Protein AF-A0A6L5F7S0-F1 (afdb_monomer_lite)

Sequence (89 aa):
METVLVEAEAGVARLRLLQTAALRTASQRQIPTADGCKSLSEWAASRLDVSSDTAKVLSRLARTDLIAEDGDSTDRIVATSRLATSGAT

Structure (mmCIF, N/CA/C/O backbone):
data_AF-A0A6L5F7S0-F1
#
_entry.id   AF-A0A6L5F7S0-F1
#
loop_
_atom_site.group_PDB
_atom_site.id
_atom_site.type_symbol
_atom_site.label_atom_id
_atom_site.label_alt_id
_atom_site.label_comp_id
_atom_site.label_asym_id
_atom_site.label_entity_id
_atom_site.label_seq_id
_atom_site.pdbx_PDB_ins_code
_atom_site.Cartn_x
_atom_site.Cartn_y
_atom_site.Cartn_z
_atom_site.occupancy
_atom_site.B_iso_or_equiv
_atom_site.auth_seq_id
_atom_site.auth_comp_id
_atom_site.auth_asym_id
_atom_site.auth_atom_id
_atom_site.pdbx_PDB_model_num
ATOM 1 N N . MET A 1 1 ? -22.730 -6.429 16.455 1.00 76.50 1 MET A N 1
ATOM 2 C CA . MET A 1 1 ? -22.305 -5.242 15.677 1.00 76.50 1 MET A CA 1
ATOM 3 C C . MET A 1 1 ? -20.793 -5.094 15.712 1.00 76.50 1 MET A C 1
ATOM 5 O O . MET A 1 1 ? -20.194 -5.071 14.652 1.00 76.50 1 MET A O 1
ATOM 9 N N . GLU A 1 2 ? -20.176 -5.113 16.894 1.00 92.56 2 GLU A N 1
ATOM 10 C CA . GLU A 1 2 ? -18.712 -5.135 17.051 1.00 92.56 2 GLU A CA 1
ATOM 11 C C . GLU A 1 2 ? -18.027 -6.267 16.265 1.00 92.56 2 GLU A C 1
ATOM 13 O O . GLU A 1 2 ? -17.123 -5.997 15.487 1.00 92.56 2 GLU A O 1
ATOM 18 N N . THR A 1 3 ? -18.524 -7.506 16.354 1.00 91.56 3 THR A N 1
ATOM 19 C CA . THR A 1 3 ? -17.972 -8.653 15.603 1.00 91.56 3 THR A CA 1
ATOM 20 C C . THR A 1 3 ? -17.967 -8.432 14.088 1.00 91.56 3 THR A C 1
ATOM 22 O O . THR A 1 3 ? -16.976 -8.716 13.430 1.00 91.56 3 THR A O 1
ATOM 25 N N . VAL A 1 4 ? -19.038 -7.844 13.542 1.00 92.50 4 VAL A N 1
ATOM 26 C CA . VAL A 1 4 ? -19.151 -7.544 12.104 1.00 92.50 4 VAL A CA 1
ATOM 27 C C . VAL A 1 4 ? -18.125 -6.488 11.686 1.00 92.50 4 VAL A C 1
ATOM 29 O O . VAL A 1 4 ? -17.514 -6.610 10.629 1.00 92.50 4 VAL A O 1
ATOM 32 N N . LEU A 1 5 ? -17.901 -5.467 12.520 1.00 88.00 5 LEU A N 1
ATOM 33 C CA . LEU A 1 5 ? -16.880 -4.448 12.263 1.00 88.00 5 LEU A CA 1
ATOM 34 C C . LEU A 1 5 ? -15.467 -5.045 12.323 1.00 88.00 5 LEU A C 1
ATOM 36 O O . LEU A 1 5 ? -14.642 -4.742 11.468 1.00 88.00 5 LEU A O 1
ATOM 40 N N . VAL A 1 6 ? -15.200 -5.935 13.282 1.00 90.56 6 VAL A N 1
ATOM 41 C CA . VAL A 1 6 ? -13.907 -6.630 13.400 1.00 90.56 6 VAL A CA 1
ATOM 42 C C . VAL A 1 6 ? -13.624 -7.502 12.174 1.00 90.56 6 VAL A C 1
ATOM 44 O O . VAL A 1 6 ? -12.508 -7.479 11.652 1.00 90.56 6 VAL A O 1
ATOM 47 N N . GLU A 1 7 ? -14.620 -8.240 11.688 1.00 90.00 7 GLU A N 1
ATOM 48 C CA . GLU A 1 7 ? -14.494 -9.063 10.480 1.00 90.00 7 GLU A CA 1
ATOM 49 C C . GLU A 1 7 ? -14.284 -8.210 9.222 1.00 90.00 7 GLU A C 1
ATOM 51 O O . GLU A 1 7 ? -13.416 -8.521 8.401 1.00 90.00 7 GLU A O 1
ATOM 56 N N . ALA A 1 8 ? -15.023 -7.105 9.088 1.00 90.62 8 ALA A N 1
ATOM 57 C CA . ALA A 1 8 ? -14.853 -6.174 7.977 1.00 90.62 8 ALA A CA 1
ATOM 58 C C . ALA A 1 8 ? -13.437 -5.576 7.955 1.00 90.62 8 ALA A C 1
ATOM 60 O O . ALA A 1 8 ? -12.784 -5.577 6.909 1.00 90.62 8 ALA A O 1
ATOM 61 N N . GLU A 1 9 ? -12.923 -5.145 9.110 1.00 90.81 9 GLU A N 1
ATOM 62 C CA . GLU A 1 9 ? -11.562 -4.615 9.233 1.00 90.81 9 GLU A CA 1
ATOM 63 C C . GLU A 1 9 ? -10.491 -5.667 8.919 1.00 90.81 9 GLU A C 1
ATOM 65 O O . GLU A 1 9 ? -9.499 -5.362 8.255 1.00 90.81 9 GLU A O 1
ATOM 70 N N . ALA A 1 10 ? -10.696 -6.928 9.312 1.00 85.19 10 ALA A N 1
ATOM 71 C CA . ALA A 1 10 ? -9.799 -8.017 8.921 1.00 85.19 10 ALA A CA 1
ATOM 72 C C . ALA A 1 10 ? -9.774 -8.211 7.391 1.00 85.19 10 ALA A C 1
ATOM 74 O O . ALA A 1 10 ? -8.704 -8.381 6.795 1.00 85.19 10 ALA A O 1
ATOM 75 N N . GLY A 1 11 ? -10.936 -8.113 6.737 1.00 87.75 11 GLY A N 1
ATOM 76 C CA . GLY A 1 11 ? -11.046 -8.133 5.278 1.00 87.75 11 GLY A CA 1
ATOM 77 C C . GLY A 1 11 ? -10.304 -6.971 4.612 1.00 87.75 11 GLY A C 1
ATOM 78 O O . GLY A 1 11 ? -9.518 -7.185 3.682 1.00 87.75 11 GLY A O 1
ATOM 79 N N . VAL A 1 12 ? -10.488 -5.749 5.120 1.00 87.62 12 VAL A N 1
ATOM 80 C CA . VAL A 1 12 ? -9.780 -4.550 4.639 1.00 87.62 12 VAL A CA 1
ATOM 81 C C . VAL A 1 12 ? -8.270 -4.710 4.802 1.00 87.62 12 VAL A C 1
ATOM 83 O O . VAL A 1 12 ? -7.527 -4.454 3.852 1.00 87.62 12 VAL A O 1
ATOM 86 N N . ALA A 1 13 ? -7.801 -5.185 5.956 1.00 83.25 13 ALA A N 1
ATOM 87 C CA . ALA A 1 13 ? -6.380 -5.398 6.208 1.00 83.25 13 ALA A CA 1
ATOM 88 C C . ALA A 1 13 ? -5.764 -6.407 5.224 1.00 83.25 13 ALA A C 1
ATOM 90 O O . ALA A 1 13 ? -4.693 -6.153 4.664 1.00 83.25 13 ALA A O 1
ATOM 91 N N . ARG A 1 14 ? -6.469 -7.505 4.926 1.00 83.25 14 ARG A N 1
ATOM 92 C CA . ARG A 1 14 ? -6.024 -8.488 3.928 1.00 83.25 14 ARG A CA 1
ATOM 93 C C . ARG A 1 14 ? -5.930 -7.887 2.523 1.00 83.25 14 ARG A C 1
ATOM 95 O O . ARG A 1 14 ? -4.958 -8.135 1.812 1.00 83.25 14 ARG A O 1
ATOM 102 N N . LEU A 1 15 ? -6.902 -7.069 2.120 1.00 88.81 15 LEU A N 1
ATOM 103 C CA . LEU A 1 15 ? -6.855 -6.369 0.830 1.00 88.81 15 LEU A CA 1
ATOM 104 C C . LEU A 1 15 ? -5.710 -5.348 0.774 1.00 88.81 15 LEU A C 1
ATOM 106 O O . LEU A 1 15 ? -5.025 -5.249 -0.245 1.00 88.81 15 LEU A O 1
ATOM 110 N N . ARG A 1 16 ? -5.450 -4.625 1.870 1.00 87.12 16 ARG A N 1
ATOM 111 C CA . ARG A 1 16 ? -4.318 -3.689 1.976 1.00 87.12 16 ARG A CA 1
ATOM 112 C C . ARG A 1 16 ? -2.975 -4.402 1.865 1.00 87.12 16 ARG A C 1
ATOM 114 O O . ARG A 1 16 ? -2.066 -3.872 1.224 1.00 87.12 16 ARG A O 1
ATOM 121 N N . LEU A 1 17 ? -2.856 -5.612 2.409 1.00 82.69 17 LEU A N 1
ATOM 122 C CA . LEU A 1 17 ? -1.668 -6.442 2.221 1.00 82.69 17 LEU A CA 1
ATOM 123 C C . LEU A 1 17 ? -1.441 -6.774 0.742 1.00 82.69 17 LEU A C 1
ATOM 125 O O . LEU A 1 17 ? -0.356 -6.520 0.222 1.00 82.69 17 LEU A O 1
ATOM 129 N N . LEU A 1 18 ? -2.473 -7.257 0.043 1.00 86.44 18 LEU A N 1
ATOM 130 C CA . LEU A 1 18 ? -2.385 -7.571 -1.389 1.00 86.44 18 LEU A CA 1
ATOM 131 C C . LEU A 1 18 ? -1.988 -6.347 -2.225 1.00 86.44 18 LEU A C 1
ATOM 133 O O . LEU A 1 18 ? -1.103 -6.436 -3.076 1.00 86.44 18 LEU A O 1
ATOM 137 N N . GLN A 1 19 ? -2.591 -5.186 -1.947 1.00 90.75 19 GLN A N 1
ATOM 138 C CA . GLN A 1 19 ? -2.225 -3.925 -2.600 1.00 90.75 19 GLN A CA 1
ATOM 139 C C . GLN A 1 19 ? -0.759 -3.564 -2.359 1.00 90.75 19 GLN A C 1
ATOM 141 O O . GLN A 1 19 ? -0.070 -3.107 -3.270 1.00 90.75 19 GLN A O 1
ATOM 146 N N . THR A 1 20 ? -0.267 -3.787 -1.143 1.00 87.88 20 THR A N 1
ATOM 147 C CA . THR A 1 20 ? 1.111 -3.459 -0.791 1.00 87.88 20 THR A CA 1
ATOM 148 C C . THR A 1 20 ? 2.116 -4.404 -1.455 1.00 87.88 20 THR A C 1
ATOM 150 O O . THR A 1 20 ? 3.130 -3.937 -1.976 1.00 87.88 20 THR A O 1
ATOM 153 N N . ALA A 1 21 ? 1.821 -5.705 -1.516 1.00 86.38 21 ALA A N 1
ATOM 154 C CA . ALA A 1 21 ? 2.632 -6.675 -2.254 1.00 86.38 21 ALA A CA 1
ATOM 155 C C . ALA A 1 21 ? 2.702 -6.321 -3.752 1.00 86.38 21 ALA A C 1
ATOM 157 O O . ALA A 1 21 ? 3.790 -6.249 -4.326 1.00 86.38 21 ALA A O 1
ATOM 158 N N . ALA A 1 22 ? 1.563 -5.982 -4.364 1.00 88.19 22 ALA A N 1
ATOM 159 C CA . ALA A 1 22 ? 1.518 -5.535 -5.756 1.00 88.19 22 ALA A CA 1
ATOM 160 C C . ALA A 1 22 ? 2.326 -4.242 -5.985 1.00 88.19 22 ALA A C 1
ATOM 162 O O . ALA A 1 22 ? 3.066 -4.133 -6.965 1.00 88.19 22 ALA A O 1
ATOM 163 N N . LEU A 1 23 ? 2.240 -3.273 -5.064 1.00 91.00 23 LEU A N 1
ATOM 164 C CA . LEU A 1 23 ? 3.025 -2.035 -5.124 1.00 91.00 23 LEU A CA 1
ATOM 165 C C . LEU A 1 23 ? 4.527 -2.280 -4.971 1.00 91.00 23 LEU A C 1
ATOM 167 O O . LEU A 1 23 ? 5.318 -1.617 -5.643 1.00 91.00 23 LEU A O 1
ATOM 171 N N . ARG A 1 24 ? 4.934 -3.239 -4.135 1.00 89.38 24 ARG A N 1
ATOM 172 C CA . ARG A 1 24 ? 6.334 -3.665 -4.016 1.00 89.38 24 ARG A CA 1
ATOM 173 C C . ARG A 1 24 ? 6.843 -4.202 -5.353 1.00 89.38 24 ARG A C 1
ATOM 175 O O . ARG A 1 24 ? 7.877 -3.733 -5.829 1.00 89.38 24 ARG A O 1
ATOM 182 N N . THR A 1 25 ? 6.089 -5.085 -6.009 1.00 88.88 25 THR A N 1
ATOM 183 C CA . THR A 1 25 ? 6.436 -5.579 -7.351 1.00 88.88 25 THR A CA 1
ATOM 184 C C . THR A 1 25 ? 6.503 -4.446 -8.379 1.00 88.88 25 THR A C 1
ATOM 186 O O . THR A 1 25 ? 7.453 -4.379 -9.161 1.00 88.88 25 THR A O 1
ATOM 189 N N . ALA A 1 26 ? 5.538 -3.520 -8.369 1.00 89.00 26 ALA A N 1
ATOM 190 C CA . ALA A 1 26 ? 5.536 -2.365 -9.268 1.00 89.00 26 ALA A CA 1
ATOM 191 C C . ALA A 1 26 ? 6.758 -1.457 -9.047 1.00 89.00 26 ALA A C 1
ATOM 193 O O . ALA A 1 26 ? 7.378 -1.001 -10.009 1.00 89.00 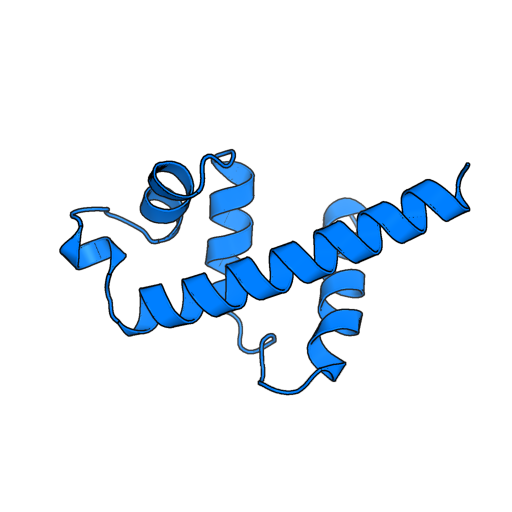26 ALA A O 1
ATOM 194 N N . SER A 1 27 ? 7.140 -1.245 -7.786 1.00 90.19 27 SER A N 1
ATOM 195 C CA . SER A 1 27 ? 8.325 -0.477 -7.405 1.00 90.19 27 SER A CA 1
ATOM 196 C C . SER A 1 27 ? 9.619 -1.151 -7.859 1.00 90.19 27 SER A C 1
ATOM 198 O O . SER A 1 27 ? 10.484 -0.477 -8.411 1.00 90.19 27 SER A O 1
ATOM 200 N N . GLN A 1 28 ? 9.759 -2.465 -7.659 1.00 89.12 28 GLN A N 1
ATOM 201 C CA . GLN A 1 28 ? 10.935 -3.235 -8.092 1.00 89.12 28 GLN A CA 1
ATOM 202 C C . GLN A 1 28 ? 11.107 -3.207 -9.615 1.00 89.12 28 GLN A C 1
ATOM 204 O O . GLN A 1 28 ? 12.226 -3.140 -10.116 1.00 89.12 28 GLN A O 1
ATOM 209 N N . ARG A 1 29 ? 9.990 -3.197 -10.350 1.00 91.25 29 ARG A N 1
ATOM 210 C CA . ARG A 1 29 ? 9.955 -3.054 -11.812 1.00 91.25 29 ARG A CA 1
ATOM 211 C C . ARG A 1 29 ? 10.048 -1.603 -12.296 1.00 91.25 29 ARG A C 1
ATOM 213 O O . ARG A 1 29 ? 9.976 -1.374 -13.496 1.00 91.25 29 ARG A O 1
ATOM 220 N N . GLN A 1 30 ? 10.178 -0.635 -11.385 1.00 88.44 30 GLN A N 1
ATOM 221 C CA . GLN A 1 30 ? 10.267 0.799 -11.684 1.00 88.44 30 GLN A CA 1
ATOM 222 C C . GLN A 1 30 ? 9.091 1.347 -12.521 1.00 88.44 30 GLN A C 1
ATOM 224 O O . GLN A 1 30 ? 9.238 2.347 -13.223 1.00 88.44 30 GLN A O 1
ATOM 229 N N . ILE A 1 31 ? 7.903 0.736 -12.409 1.00 92.50 31 ILE A N 1
ATOM 230 C CA . ILE A 1 31 ? 6.690 1.160 -13.135 1.00 92.50 31 ILE A CA 1
ATOM 231 C C . ILE A 1 31 ? 6.345 2.638 -12.878 1.00 92.50 31 ILE A C 1
ATOM 233 O O . ILE A 1 31 ? 6.081 3.343 -13.849 1.00 92.50 31 ILE A O 1
ATOM 237 N N . PRO A 1 32 ? 6.400 3.161 -11.632 1.00 90.75 32 PRO A N 1
ATOM 238 C CA . PRO A 1 32 ? 6.110 4.574 -11.384 1.00 90.75 32 PRO A CA 1
ATOM 239 C C . PRO A 1 32 ? 6.979 5.530 -12.200 1.00 90.75 32 PRO A C 1
ATOM 241 O O . PRO A 1 32 ? 6.468 6.496 -12.760 1.00 90.75 32 PRO A O 1
ATOM 244 N N . THR A 1 33 ? 8.280 5.244 -12.290 1.00 89.44 33 THR A N 1
ATOM 245 C CA . THR A 1 33 ? 9.233 6.065 -13.041 1.00 89.44 33 THR A CA 1
ATOM 246 C C . THR A 1 33 ? 8.955 5.988 -14.539 1.00 89.44 33 THR A C 1
ATOM 248 O O . THR A 1 33 ? 8.998 7.013 -15.216 1.00 89.44 33 THR A O 1
ATOM 251 N N . ALA A 1 34 ? 8.624 4.797 -15.052 1.00 91.38 34 ALA A N 1
ATOM 252 C CA . ALA A 1 34 ? 8.243 4.604 -16.452 1.00 91.38 34 ALA A CA 1
ATOM 253 C C . ALA A 1 34 ? 6.962 5.376 -16.822 1.00 91.38 34 ALA A C 1
ATOM 255 O O . ALA A 1 34 ? 6.867 5.925 -17.916 1.00 91.38 34 ALA A O 1
ATOM 256 N N . ASP A 1 35 ? 6.022 5.482 -15.883 1.00 89.62 35 ASP A N 1
ATOM 257 C CA . ASP A 1 35 ? 4.785 6.257 -16.021 1.00 89.62 35 ASP A CA 1
ATOM 258 C C . ASP A 1 35 ? 4.970 7.767 -15.745 1.00 89.62 35 ASP A C 1
ATOM 260 O O . ASP A 1 35 ? 3.991 8.513 -15.700 1.00 89.62 35 ASP A O 1
ATOM 264 N N . GLY A 1 36 ? 6.204 8.241 -15.525 1.00 91.81 36 GLY A N 1
ATOM 265 C CA . GLY A 1 36 ? 6.510 9.658 -15.292 1.00 91.81 36 GLY A CA 1
ATOM 266 C C . GLY A 1 36 ? 6.104 10.192 -13.912 1.00 91.81 36 GLY A C 1
ATOM 267 O O . GLY A 1 36 ? 6.158 11.401 -13.679 1.00 91.81 36 GLY A O 1
ATOM 268 N N . CYS A 1 37 ? 5.717 9.319 -12.982 1.00 92.19 37 CYS A N 1
ATOM 269 C CA . CYS A 1 37 ? 5.424 9.696 -11.601 1.00 92.19 37 CYS A CA 1
ATOM 270 C C . CYS A 1 37 ? 6.730 9.885 -10.810 1.00 92.19 37 CYS A C 1
ATOM 272 O O . CYS A 1 37 ? 7.668 9.096 -10.934 1.00 92.19 37 CYS A O 1
ATOM 274 N N . LYS A 1 38 ? 6.788 10.892 -9.930 1.00 91.25 38 LYS A N 1
ATOM 275 C CA . LYS A 1 38 ? 7.984 11.210 -9.122 1.00 91.25 38 LYS A CA 1
ATOM 276 C C . LYS A 1 38 ? 8.160 10.265 -7.937 1.00 91.25 38 LYS A C 1
ATOM 278 O O . LYS A 1 38 ? 9.236 10.193 -7.348 1.00 91.25 38 LYS A O 1
ATOM 283 N N . SER A 1 39 ? 7.093 9.576 -7.534 1.00 93.69 39 SER A N 1
ATOM 284 C CA . SER A 1 39 ? 7.118 8.632 -6.419 1.00 93.69 39 SER A CA 1
ATOM 285 C C . SER A 1 39 ? 6.080 7.522 -6.573 1.00 93.69 39 SER A C 1
ATOM 287 O O . SER A 1 39 ? 5.042 7.704 -7.206 1.00 93.69 39 SER A O 1
ATOM 289 N N . LEU A 1 40 ? 6.321 6.392 -5.900 1.00 94.25 40 LEU A N 1
ATOM 290 C CA . LEU A 1 40 ? 5.355 5.291 -5.803 1.00 94.25 40 LEU A CA 1
ATOM 291 C C . LEU A 1 40 ? 4.020 5.739 -5.182 1.00 94.25 40 LEU A C 1
ATOM 293 O O . LEU A 1 40 ? 2.973 5.253 -5.589 1.00 94.25 40 LEU A O 1
ATOM 297 N N . SER A 1 41 ? 4.039 6.696 -4.247 1.00 95.12 41 SER A N 1
ATOM 298 C CA . SER A 1 41 ? 2.824 7.234 -3.619 1.00 95.12 41 SER A CA 1
ATOM 299 C C . SER A 1 41 ? 2.002 8.104 -4.559 1.00 95.12 41 SER A C 1
ATOM 301 O O . SER A 1 41 ? 0.780 8.044 -4.523 1.00 95.12 41 SER A O 1
ATOM 303 N N . GLU A 1 42 ? 2.654 8.893 -5.412 1.00 95.12 42 GLU A N 1
ATOM 304 C CA . GLU A 1 42 ? 1.967 9.670 -6.449 1.00 95.12 42 GLU A CA 1
ATOM 305 C C . GLU A 1 42 ? 1.339 8.735 -7.487 1.00 95.12 42 GLU A C 1
ATOM 307 O O . GLU A 1 42 ? 0.157 8.857 -7.805 1.00 95.12 42 GLU A O 1
ATOM 312 N N . TRP A 1 43 ? 2.099 7.726 -7.921 1.00 96.06 43 TRP A N 1
ATOM 313 C CA . TRP A 1 43 ? 1.597 6.696 -8.822 1.00 96.06 43 TRP A CA 1
ATOM 314 C C . TRP A 1 43 ? 0.395 5.954 -8.222 1.00 96.06 43 TRP A C 1
ATOM 316 O O . TRP A 1 43 ? -0.654 5.873 -8.858 1.00 96.06 43 TRP A O 1
ATOM 326 N N . ALA A 1 44 ? 0.497 5.494 -6.971 1.00 94.62 44 ALA A N 1
ATOM 327 C CA . ALA A 1 44 ? -0.574 4.776 -6.282 1.00 94.62 44 ALA A CA 1
ATOM 328 C C . ALA A 1 44 ? -1.839 5.629 -6.105 1.00 94.62 44 ALA A C 1
ATOM 330 O O . ALA A 1 44 ? -2.933 5.129 -6.350 1.00 94.62 44 ALA A O 1
ATOM 331 N N . ALA A 1 45 ? -1.706 6.906 -5.731 1.00 95.06 45 ALA A N 1
ATOM 332 C CA . ALA A 1 45 ? -2.851 7.812 -5.633 1.00 95.06 45 ALA A CA 1
ATOM 333 C C . ALA A 1 45 ? -3.548 7.988 -6.993 1.00 95.06 45 ALA A C 1
ATOM 335 O O . ALA A 1 45 ? -4.770 7.924 -7.062 1.00 95.06 45 ALA A O 1
ATOM 336 N N . SER A 1 46 ? -2.778 8.139 -8.078 1.00 93.50 46 SER A N 1
ATOM 337 C CA . SER A 1 46 ? -3.338 8.325 -9.425 1.00 93.50 46 SER A CA 1
ATOM 338 C C . SER A 1 46 ? -3.982 7.066 -10.020 1.00 93.50 46 SER A C 1
ATOM 340 O O . SER A 1 46 ? -4.948 7.178 -10.770 1.00 93.50 46 SER A O 1
ATOM 342 N N . ARG A 1 47 ? -3.453 5.868 -9.722 1.00 92.56 47 ARG A N 1
ATOM 343 C CA . ARG A 1 47 ? -3.880 4.609 -10.363 1.00 92.56 47 ARG A CA 1
ATOM 344 C C . ARG A 1 47 ? -4.858 3.781 -9.543 1.00 92.56 47 ARG A C 1
ATOM 346 O O . ARG A 1 47 ? -5.601 3.002 -10.130 1.00 92.56 47 ARG A O 1
ATOM 353 N N . LEU A 1 48 ? -4.836 3.904 -8.217 1.00 90.12 48 LEU A N 1
ATOM 354 C CA . LEU A 1 48 ? -5.659 3.080 -7.324 1.00 90.12 48 LEU A CA 1
ATOM 355 C C . LEU A 1 48 ? -6.886 3.816 -6.777 1.00 90.12 48 LEU A C 1
ATOM 357 O O . LEU A 1 48 ? -7.633 3.209 -6.017 1.00 90.12 48 LEU A O 1
ATOM 361 N N . ASP A 1 49 ? -7.067 5.093 -7.130 1.00 90.12 49 ASP A N 1
ATOM 362 C CA . ASP A 1 49 ? -8.160 5.946 -6.639 1.00 90.12 49 ASP A CA 1
ATOM 363 C C . ASP A 1 49 ? -8.272 5.934 -5.101 1.00 90.12 49 ASP A C 1
ATOM 365 O O . ASP A 1 49 ? -9.326 5.749 -4.497 1.00 90.12 49 ASP A O 1
ATOM 369 N N . VAL A 1 50 ? -7.121 6.063 -4.438 1.00 89.94 50 VAL A N 1
ATOM 370 C CA . VAL A 1 50 ? -7.032 6.141 -2.977 1.00 89.94 50 VAL A CA 1
ATOM 371 C C . VAL A 1 50 ? -6.587 7.529 -2.549 1.00 89.94 50 VAL A C 1
ATOM 373 O O . VAL A 1 50 ? -5.871 8.226 -3.270 1.00 89.94 50 VAL A O 1
ATOM 376 N N . SER A 1 51 ? -6.947 7.914 -1.323 1.00 93.94 51 SER A N 1
ATOM 377 C CA . SER A 1 51 ? -6.468 9.168 -0.745 1.00 93.94 51 SER A CA 1
ATOM 378 C C . SER A 1 51 ? -4.938 9.229 -0.715 1.00 93.94 51 SER A C 1
ATOM 380 O O . SER A 1 51 ? -4.247 8.210 -0.599 1.00 93.94 51 SER A O 1
ATOM 382 N N . SER A 1 52 ? -4.396 10.447 -0.762 1.00 92.06 52 SER A N 1
ATOM 383 C CA . SER A 1 52 ? -2.948 10.674 -0.725 1.00 92.06 5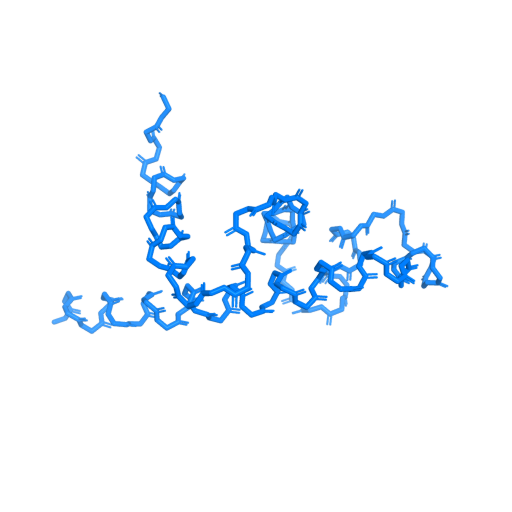2 SER A CA 1
ATOM 384 C C . SER A 1 52 ? -2.291 10.075 0.525 1.00 92.06 52 SER A C 1
ATOM 386 O O . SER A 1 52 ? -1.183 9.544 0.445 1.00 92.06 52 SER A O 1
ATOM 388 N N . ASP A 1 53 ? -2.975 10.089 1.669 1.00 91.81 53 ASP A N 1
ATOM 389 C CA . ASP A 1 53 ? -2.468 9.494 2.906 1.00 91.81 53 ASP A CA 1
ATOM 390 C C . ASP A 1 53 ? -2.462 7.966 2.855 1.00 91.81 53 ASP A C 1
ATOM 392 O O . ASP A 1 53 ? -1.459 7.347 3.219 1.00 91.81 53 ASP A O 1
ATOM 396 N N . THR A 1 54 ? -3.505 7.353 2.290 1.00 89.88 54 THR A N 1
ATOM 397 C CA . THR A 1 54 ? -3.523 5.906 2.033 1.00 89.88 54 THR A CA 1
ATOM 398 C C . THR A 1 54 ? -2.376 5.510 1.103 1.00 89.88 54 THR A C 1
ATOM 400 O O . THR A 1 54 ? -1.647 4.557 1.380 1.00 89.88 54 THR A O 1
ATOM 403 N N . ALA A 1 55 ? -2.159 6.272 0.029 1.00 93.38 55 ALA A N 1
ATOM 404 C CA . ALA A 1 55 ? -1.084 6.017 -0.922 1.00 93.38 55 ALA A CA 1
ATOM 405 C C . ALA A 1 55 ? 0.310 6.106 -0.277 1.00 93.38 55 ALA A C 1
ATOM 407 O O . ALA A 1 55 ? 1.181 5.278 -0.567 1.00 93.38 55 ALA A O 1
ATOM 408 N N . LYS A 1 56 ? 0.532 7.069 0.631 1.00 93.00 56 LYS A N 1
ATOM 409 C CA . LYS A 1 56 ? 1.778 7.176 1.412 1.00 93.00 56 LYS A CA 1
ATOM 410 C C . LYS A 1 56 ? 1.978 5.965 2.319 1.00 93.00 56 LYS A C 1
ATOM 412 O O . LYS A 1 56 ? 3.086 5.432 2.352 1.00 93.00 56 LYS A O 1
ATOM 417 N N . VAL A 1 57 ? 0.938 5.531 3.036 1.00 90.69 57 VAL A N 1
ATOM 418 C CA . VAL A 1 57 ? 1.006 4.362 3.930 1.00 90.69 57 VAL A CA 1
ATOM 419 C C . VAL A 1 57 ? 1.360 3.110 3.135 1.00 90.69 57 VAL A C 1
ATOM 421 O O . VAL A 1 57 ? 2.367 2.470 3.437 1.00 90.69 57 VAL A O 1
ATOM 424 N N . LEU A 1 58 ? 0.622 2.823 2.061 1.00 89.75 58 LEU A N 1
ATOM 425 C CA . LEU A 1 58 ? 0.896 1.683 1.183 1.00 89.75 58 LEU A CA 1
ATOM 426 C C . LEU A 1 58 ? 2.318 1.737 0.605 1.00 89.75 58 LEU A C 1
ATOM 428 O O . LEU A 1 58 ? 3.039 0.745 0.612 1.00 89.75 58 LEU A O 1
ATOM 432 N N . SER A 1 59 ? 2.772 2.914 0.172 1.00 91.19 59 SER A N 1
ATOM 433 C CA . SER A 1 59 ? 4.119 3.086 -0.391 1.00 91.19 59 SER A CA 1
ATOM 434 C C . SER A 1 59 ? 5.246 2.951 0.631 1.00 91.19 59 SER A C 1
ATOM 436 O O . SER A 1 59 ? 6.378 2.657 0.243 1.00 91.19 59 SER A O 1
ATOM 438 N N . ARG A 1 60 ? 4.983 3.219 1.916 1.00 90.25 60 ARG A N 1
ATOM 439 C CA . ARG A 1 60 ? 5.935 2.954 3.004 1.00 90.25 60 ARG A CA 1
ATOM 440 C C . ARG A 1 60 ? 5.984 1.463 3.303 1.00 90.25 60 ARG A C 1
ATOM 442 O O . ARG A 1 60 ? 7.074 0.907 3.338 1.00 90.25 60 ARG A O 1
ATOM 449 N N . LEU A 1 61 ? 4.824 0.820 3.435 1.00 85.31 61 LEU A N 1
ATOM 450 C CA . LEU A 1 61 ? 4.729 -0.619 3.691 1.00 85.31 61 LEU A CA 1
ATOM 451 C C . LEU A 1 61 ? 5.331 -1.451 2.543 1.00 85.31 61 LEU A C 1
ATOM 453 O O . LEU A 1 61 ? 5.989 -2.450 2.791 1.00 85.31 61 LEU A O 1
ATOM 457 N N . ALA A 1 62 ? 5.214 -1.011 1.287 1.00 87.69 62 ALA A N 1
ATOM 458 C CA . ALA A 1 62 ? 5.825 -1.701 0.144 1.00 87.69 62 ALA A CA 1
ATOM 459 C C . ALA A 1 62 ? 7.365 -1.738 0.205 1.00 87.69 62 ALA A C 1
ATOM 461 O O . ALA A 1 62 ? 7.997 -2.607 -0.402 1.00 87.69 62 ALA A O 1
ATOM 462 N N . ARG A 1 63 ? 7.972 -0.799 0.943 1.00 84.50 63 ARG A N 1
ATOM 463 C CA . ARG A 1 63 ? 9.423 -0.702 1.146 1.00 84.50 63 ARG A CA 1
ATOM 464 C C . ARG A 1 63 ? 9.913 -1.454 2.382 1.00 84.50 63 ARG A C 1
ATOM 466 O O . ARG A 1 63 ? 11.122 -1.573 2.534 1.00 84.50 63 ARG A O 1
ATOM 473 N 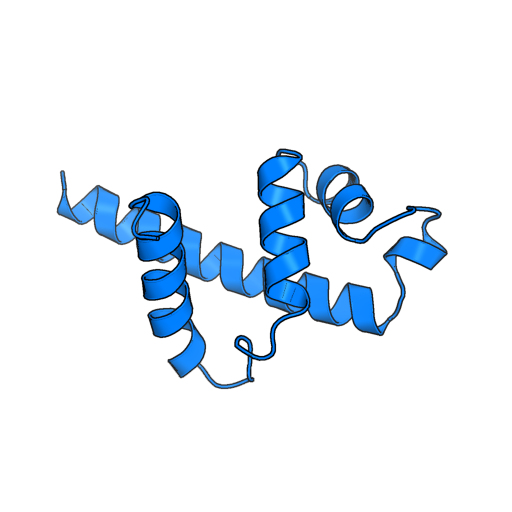N . THR A 1 64 ? 9.028 -1.943 3.252 1.00 79.50 64 THR A N 1
ATOM 474 C CA . THR A 1 64 ? 9.431 -2.716 4.432 1.00 79.50 64 THR A CA 1
ATOM 475 C C . THR A 1 64 ? 9.459 -4.209 4.117 1.00 79.50 64 THR A C 1
ATOM 477 O O . THR A 1 64 ? 8.583 -4.729 3.431 1.00 79.50 64 THR A O 1
ATOM 480 N N . ASP A 1 65 ? 10.445 -4.925 4.660 1.00 62.06 65 ASP A N 1
ATOM 481 C CA . ASP A 1 65 ? 10.588 -6.383 4.499 1.00 62.06 65 ASP A CA 1
ATOM 482 C C . ASP A 1 65 ? 9.586 -7.208 5.314 1.00 62.06 65 ASP A C 1
ATOM 484 O O . ASP A 1 65 ? 9.637 -8.432 5.315 1.00 62.06 65 ASP A O 1
ATOM 488 N N . LEU A 1 66 ? 8.629 -6.545 5.967 1.00 60.72 66 LEU A N 1
ATOM 489 C CA . LEU A 1 66 ? 7.560 -7.191 6.728 1.00 60.72 66 LEU A CA 1
ATOM 490 C C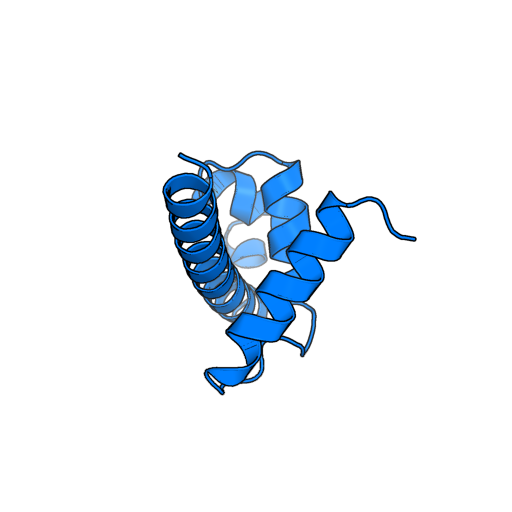 . LEU A 1 66 ? 6.613 -8.003 5.838 1.00 60.72 66 LEU A C 1
ATOM 492 O O . LEU A 1 66 ? 5.956 -8.919 6.326 1.00 60.72 66 LEU A O 1
ATOM 496 N N . ILE A 1 67 ? 6.574 -7.702 4.539 1.00 56.81 67 ILE A N 1
ATOM 497 C CA . ILE A 1 67 ? 5.837 -8.461 3.523 1.00 56.81 67 ILE A CA 1
ATOM 498 C C . ILE A 1 67 ? 6.785 -9.518 2.949 1.00 56.81 67 ILE A C 1
ATOM 500 O O . ILE A 1 67 ? 7.196 -9.445 1.790 1.00 56.81 67 ILE A O 1
ATOM 504 N N . ALA A 1 68 ? 7.237 -10.429 3.807 1.00 48.47 68 ALA A N 1
ATOM 505 C CA . ALA A 1 68 ? 7.903 -11.655 3.388 1.00 48.47 68 ALA A CA 1
ATOM 506 C C . ALA A 1 68 ? 6.835 -12.728 3.124 1.00 48.47 68 ALA A C 1
ATOM 508 O O . ALA A 1 68 ? 5.806 -12.757 3.791 1.00 48.47 68 ALA A O 1
ATOM 509 N N . GLU A 1 69 ? 7.099 -13.561 2.123 1.00 51.56 69 GLU A N 1
ATOM 510 C CA . GLU A 1 69 ? 6.179 -14.347 1.282 1.00 51.56 69 GLU A CA 1
ATOM 511 C C . GLU A 1 69 ? 5.310 -15.423 1.970 1.00 51.56 69 GLU A C 1
ATOM 513 O O . GLU A 1 69 ? 4.630 -16.181 1.282 1.00 51.56 69 GLU A O 1
ATOM 518 N N . ASP A 1 70 ? 5.270 -15.479 3.300 1.00 46.16 70 ASP A N 1
ATOM 519 C CA . ASP A 1 70 ? 4.472 -16.451 4.048 1.00 46.16 70 ASP A CA 1
ATOM 520 C C . ASP A 1 70 ? 3.233 -15.802 4.673 1.00 46.16 70 ASP A C 1
ATOM 522 O O . ASP A 1 70 ? 3.278 -14.704 5.233 1.00 46.16 70 ASP A O 1
ATOM 526 N N . GLY A 1 71 ? 2.104 -16.515 4.614 1.00 44.88 71 GLY A N 1
ATOM 527 C CA . GLY A 1 71 ? 0.791 -16.075 5.110 1.00 44.88 71 GLY A CA 1
ATOM 528 C C . GLY A 1 71 ? 0.741 -15.640 6.585 1.00 44.88 71 GLY A C 1
ATOM 529 O O . GLY A 1 71 ? -0.244 -15.023 6.990 1.00 44.88 71 GLY A O 1
ATOM 530 N N . ASP A 1 72 ? 1.811 -15.877 7.352 1.00 47.78 72 ASP A N 1
ATOM 531 C CA . ASP A 1 72 ? 2.051 -15.406 8.727 1.00 47.78 72 ASP A CA 1
ATOM 532 C C . ASP A 1 72 ? 2.276 -13.875 8.823 1.00 47.78 72 ASP A C 1
ATOM 534 O O . ASP A 1 72 ? 2.087 -13.249 9.867 1.00 47.78 72 ASP A O 1
ATOM 538 N N . SER A 1 73 ? 2.614 -13.220 7.705 1.00 56.00 73 SER A N 1
ATOM 539 C CA . SER A 1 73 ? 2.772 -11.757 7.626 1.00 56.00 73 SER A CA 1
ATOM 540 C C . SER A 1 73 ? 1.453 -11.000 7.871 1.00 56.00 73 SER A C 1
ATOM 542 O O . SER A 1 73 ? 1.446 -9.882 8.398 1.00 56.00 73 SER A O 1
ATOM 544 N N . THR A 1 74 ? 0.314 -11.627 7.558 1.00 53.78 74 THR A N 1
ATOM 545 C CA . THR A 1 74 ? -1.015 -11.001 7.627 1.00 53.78 74 THR A CA 1
ATOM 546 C C . THR A 1 74 ? -1.380 -10.561 9.046 1.00 53.78 74 THR A C 1
ATOM 548 O O . THR A 1 74 ? -1.808 -9.421 9.240 1.00 53.78 74 THR A O 1
ATOM 551 N N . ASP A 1 75 ? -1.133 -11.409 10.048 1.00 55.47 75 ASP A N 1
ATOM 552 C CA . ASP A 1 75 ? -1.456 -11.115 11.450 1.00 55.47 75 ASP A CA 1
ATOM 553 C C . ASP A 1 75 ? -0.565 -10.007 12.026 1.00 55.47 75 ASP A C 1
ATOM 555 O O . ASP A 1 75 ? -1.042 -9.128 12.753 1.00 55.47 75 ASP A O 1
ATOM 559 N N . ARG A 1 76 ? 0.717 -9.962 11.638 1.00 57.91 76 ARG A N 1
ATOM 560 C CA . ARG A 1 76 ? 1.626 -8.873 12.037 1.00 57.91 76 ARG A CA 1
ATOM 561 C C . ARG A 1 76 ? 1.243 -7.539 11.417 1.00 57.91 76 ARG A C 1
ATOM 563 O O . ARG A 1 76 ? 1.385 -6.502 12.066 1.00 57.91 76 ARG A O 1
ATOM 570 N N . ILE A 1 77 ? 0.749 -7.540 10.185 1.00 57.19 77 ILE A N 1
ATOM 571 C CA . ILE A 1 77 ? 0.322 -6.315 9.504 1.00 57.19 77 ILE A CA 1
ATOM 572 C C . ILE A 1 77 ? -0.989 -5.804 10.099 1.00 57.19 77 ILE A C 1
ATOM 574 O O . ILE A 1 77 ? -1.077 -4.613 10.383 1.00 57.19 77 ILE A O 1
ATOM 578 N N . VAL A 1 78 ? -1.946 -6.686 10.414 1.00 58.78 78 VAL A N 1
ATOM 579 C CA . VAL A 1 78 ? -3.148 -6.329 11.192 1.00 58.78 78 VAL A CA 1
ATOM 580 C C . VAL A 1 78 ? -2.758 -5.730 12.546 1.00 58.78 78 VAL A C 1
ATOM 582 O O . VAL A 1 78 ? -3.273 -4.676 12.924 1.00 58.78 78 VAL A O 1
ATOM 585 N N . ALA A 1 79 ? -1.813 -6.349 13.260 1.00 59.97 79 ALA A N 1
ATOM 586 C CA . ALA A 1 79 ? -1.317 -5.826 14.531 1.00 59.97 79 ALA A CA 1
ATOM 587 C C . ALA A 1 79 ? -0.639 -4.451 14.370 1.00 59.97 79 ALA A C 1
ATOM 589 O O . ALA A 1 79 ? -0.904 -3.538 15.149 1.00 59.97 79 ALA A O 1
ATOM 590 N N . THR A 1 80 ? 0.168 -4.261 13.324 1.00 59.44 80 THR A N 1
ATOM 591 C CA . THR A 1 80 ? 0.878 -2.995 13.062 1.00 59.44 80 THR A CA 1
ATOM 592 C C . THR A 1 80 ? -0.076 -1.882 12.626 1.00 59.44 80 THR A C 1
ATOM 594 O O . THR A 1 80 ? 0.059 -0.746 13.075 1.00 59.44 80 THR A O 1
ATOM 597 N N . SER A 1 81 ? -1.081 -2.185 11.799 1.00 52.28 81 SER A N 1
ATOM 598 C CA . SER A 1 81 ? -2.127 -1.230 11.419 1.00 52.28 81 SER A CA 1
ATOM 599 C C . SER A 1 81 ? -2.977 -0.816 12.618 1.00 52.28 81 SER A C 1
ATOM 601 O O . SER A 1 81 ? -3.286 0.364 12.756 1.00 52.28 81 SER A O 1
ATOM 603 N N . ARG A 1 82 ? -3.292 -1.745 13.531 1.00 57.25 82 ARG A N 1
ATOM 604 C CA . ARG A 1 82 ? -3.965 -1.415 14.798 1.00 57.25 82 ARG A CA 1
ATOM 605 C C . ARG A 1 82 ? -3.110 -0.501 15.675 1.00 57.25 82 ARG A C 1
ATOM 607 O O . ARG A 1 82 ? -3.641 0.470 16.199 1.00 57.25 82 ARG A O 1
ATOM 614 N N . LEU A 1 83 ? -1.805 -0.753 15.789 1.00 57.06 83 LEU A N 1
ATOM 615 C CA . LEU A 1 83 ? -0.886 0.109 16.548 1.00 57.06 83 LEU A CA 1
ATOM 616 C C . LEU A 1 83 ? -0.764 1.513 15.935 1.00 57.06 83 LEU A C 1
ATOM 618 O O . LEU A 1 83 ? -0.825 2.504 16.660 1.00 57.06 83 LEU A O 1
ATOM 622 N N . ALA A 1 84 ? -0.676 1.605 14.605 1.00 53.38 84 ALA A N 1
ATOM 623 C CA . ALA A 1 84 ? -0.609 2.878 13.888 1.00 53.38 84 ALA A CA 1
ATOM 624 C C . ALA A 1 84 ? -1.903 3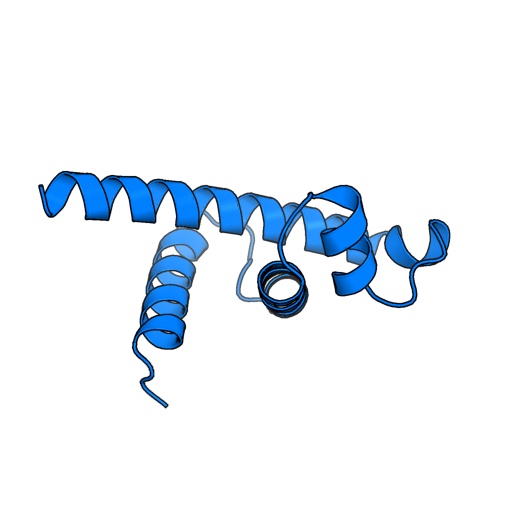.703 14.016 1.00 53.38 84 ALA A C 1
ATOM 626 O O . ALA A 1 84 ? -1.839 4.924 14.141 1.00 53.38 84 ALA A O 1
ATOM 627 N N . THR A 1 85 ? -3.070 3.051 14.024 1.00 46.44 85 THR A N 1
ATOM 628 C CA . THR A 1 85 ? -4.370 3.712 14.230 1.00 46.44 85 THR A CA 1
ATOM 629 C C . THR A 1 85 ? -4.636 4.032 15.707 1.00 46.44 85 THR A C 1
ATOM 631 O O . THR A 1 85 ? -5.310 5.011 16.009 1.00 46.44 85 THR A O 1
ATOM 634 N N . SER A 1 86 ? -4.084 3.249 16.639 1.00 53.16 86 SER A N 1
ATOM 635 C CA . SER A 1 86 ? -4.261 3.434 18.086 1.00 53.16 86 SER A CA 1
ATOM 636 C C . SER A 1 86 ? -3.410 4.567 18.680 1.00 53.16 86 SER A C 1
ATOM 638 O O . SER A 1 86 ? -3.546 4.847 19.869 1.00 53.16 86 SER A O 1
ATOM 640 N N . GLY A 1 87 ? -2.524 5.207 17.907 1.00 45.94 87 GLY A N 1
ATOM 641 C CA . GLY A 1 87 ? -1.678 6.294 18.414 1.00 45.94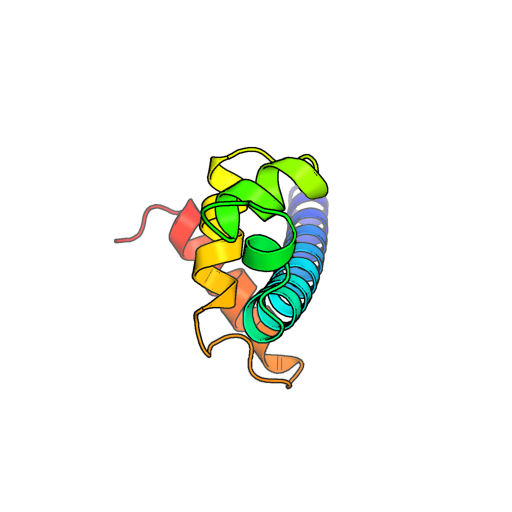 87 GLY A CA 1
ATOM 642 C C . GLY A 1 87 ? -0.719 5.865 19.531 1.00 45.94 87 GLY A C 1
ATOM 643 O O . GLY A 1 87 ? -0.334 6.691 20.352 1.00 45.94 87 GLY A O 1
ATOM 644 N N . ALA A 1 88 ? -0.349 4.583 19.586 1.00 47.31 88 ALA A N 1
ATOM 645 C CA . ALA A 1 88 ? 0.671 4.098 20.504 1.00 47.31 88 ALA A CA 1
ATOM 646 C C . ALA A 1 88 ? 2.054 4.299 19.862 1.00 47.31 88 ALA A C 1
ATOM 648 O O . ALA A 1 88 ? 2.568 3.415 19.174 1.00 47.31 88 ALA A O 1
ATOM 649 N N . THR A 1 89 ? 2.620 5.489 20.055 1.00 45.91 89 THR A N 1
ATOM 650 C CA . THR A 1 89 ? 4.058 5.770 19.915 1.00 45.91 89 THR A CA 1
ATOM 651 C C . THR A 1 89 ? 4.590 6.269 21.238 1.00 45.91 89 THR A C 1
ATOM 653 O O . THR A 1 89 ? 3.941 7.195 21.778 1.00 45.91 89 THR A O 1
#

Foldseek 3Di:
DVVVVVVVLLVVLVVLLVLLCVLLVCVVVVVCVVVVHPASLSVCCVPVVDDSVSSVVSRVSSPDPLSDPDPVSSVVSSVVVCCVVVPPD

Radius of gyration: 13.85 Å; chains: 1; bounding box: 33×28×37 Å

pLDDT: mean 79.59, std 16.88, range [44.88, 96.06]

Secondary structure (DSSP, 8-state):
-HHHHHHHHHHHHHHHHHHHHHHHHHHHTTHHHHTT-SSHHHHHHHHHT--HHHHHHHHHHTTSTT--SSTTHHHHHHHHHHHHHTT--